Protein AF-A0A3B8HU54-F1 (afdb_monomer)

Sequence (110 aa):
MHINQIEGDHEKLYVFNHPAAYGLSVKQILECIADVLQQYPVDAIENTHMGFLTPEFNDPRLNYPRIASDDSHDRLSCGRTWIELDCCRDKDTIIRQIKQGEFTCGYARG

Radius of gyration: 13.75 Å; Cα contacts (8 Å, |Δi|>4): 191; chains: 1; bounding box: 28×36×33 Å

Foldseek 3Di:
DDWDWDDFPPDIAIEAPDLVVVVDQLVVSVVVVVVCVVPDDHLAYEQDDLLHGNVSVVDPVPPHQYFTDNPDPDPVSPPQKHKAADDDPGRRGVRVCSSVNRIDMDGDDD

Mean predicted aligned error: 4.08 Å

Structure (mmCIF, N/CA/C/O backbone):
data_AF-A0A3B8HU54-F1
#
_entry.id   AF-A0A3B8HU54-F1
#
loop_
_atom_site.group_PDB
_atom_site.id
_atom_site.type_symbol
_atom_site.label_atom_id
_atom_site.label_alt_id
_atom_site.label_comp_id
_atom_site.label_asym_id
_atom_site.label_entity_id
_atom_site.label_seq_id
_atom_site.pdbx_PDB_ins_code
_atom_site.Cartn_x
_atom_site.Cartn_y
_atom_site.Cartn_z
_atom_site.occupancy
_atom_site.B_iso_or_equiv
_atom_site.auth_seq_id
_atom_site.auth_comp_id
_atom_site.auth_asym_id
_atom_site.auth_atom_id
_atom_site.pdbx_PDB_model_num
ATOM 1 N N . MET A 1 1 ? -6.818 8.073 -13.281 1.00 71.31 1 MET A N 1
ATOM 2 C CA . MET A 1 1 ? -6.529 8.148 -11.838 1.00 71.31 1 MET A CA 1
ATOM 3 C C . MET A 1 1 ? -7.361 7.088 -11.143 1.00 71.31 1 MET A C 1
ATOM 5 O O . MET A 1 1 ? -8.561 7.045 -11.380 1.00 71.31 1 MET A O 1
ATOM 9 N N . HIS A 1 2 ? -6.723 6.234 -10.350 1.00 84.75 2 HIS A N 1
ATOM 10 C CA . HIS A 1 2 ? -7.338 5.110 -9.658 1.00 84.75 2 HIS A CA 1
ATOM 11 C C . HIS A 1 2 ? -7.040 5.245 -8.165 1.00 84.75 2 HIS A C 1
ATOM 13 O O . HIS A 1 2 ? -5.891 5.117 -7.748 1.00 84.75 2 HIS A O 1
ATOM 19 N N . ILE A 1 3 ? -8.071 5.565 -7.387 1.00 89.19 3 ILE A N 1
ATOM 20 C CA . ILE A 1 3 ? -8.013 5.573 -5.926 1.00 89.19 3 ILE A CA 1
ATOM 21 C C . ILE A 1 3 ? -8.957 4.482 -5.459 1.00 89.19 3 ILE A C 1
ATOM 23 O O . ILE A 1 3 ? -10.134 4.498 -5.825 1.00 89.19 3 ILE A O 1
ATOM 27 N N . ASN A 1 4 ? -8.439 3.536 -4.689 1.00 92.38 4 ASN A N 1
ATOM 28 C CA . ASN A 1 4 ? -9.245 2.467 -4.130 1.00 92.38 4 ASN A CA 1
ATOM 29 C C . ASN A 1 4 ? -9.674 2.818 -2.705 1.00 92.38 4 ASN A C 1
ATOM 31 O O . ASN A 1 4 ? -8.897 3.400 -1.948 1.00 92.38 4 ASN A O 1
ATOM 35 N N . GLN A 1 5 ? -10.901 2.448 -2.347 1.00 95.38 5 GLN A N 1
ATOM 36 C CA . GLN A 1 5 ? -11.435 2.574 -0.995 1.00 95.38 5 GLN A CA 1
ATOM 37 C C . GLN A 1 5 ? -11.583 1.173 -0.408 1.00 95.38 5 GLN A C 1
ATOM 39 O O . GLN A 1 5 ? -12.377 0.368 -0.891 1.00 95.38 5 GLN A O 1
ATOM 44 N N . ILE A 1 6 ? -10.843 0.899 0.661 1.00 95.62 6 ILE A N 1
ATOM 45 C CA . ILE A 1 6 ? -10.924 -0.356 1.406 1.00 95.62 6 ILE A CA 1
ATOM 46 C C . ILE A 1 6 ? -11.677 -0.084 2.709 1.00 95.62 6 ILE A C 1
ATOM 48 O O . ILE A 1 6 ? -11.308 0.805 3.479 1.00 95.62 6 ILE A O 1
ATOM 52 N N . GLU A 1 7 ? -12.756 -0.834 2.937 1.00 97.31 7 GLU A N 1
ATOM 53 C CA . GLU A 1 7 ? -13.659 -0.637 4.073 1.00 97.31 7 GLU A CA 1
ATOM 54 C C . GLU A 1 7 ? -13.330 -1.574 5.240 1.00 97.31 7 GLU A C 1
ATOM 56 O O . GLU A 1 7 ? -13.304 -2.803 5.104 1.00 97.31 7 GLU A O 1
ATOM 61 N N . GLY A 1 8 ? -13.108 -0.966 6.402 1.00 96.31 8 GLY A N 1
ATOM 62 C CA . GLY A 1 8 ? -13.219 -1.608 7.700 1.00 96.31 8 GLY A CA 1
ATOM 63 C C . GLY A 1 8 ? -14.654 -1.557 8.219 1.00 96.31 8 GLY A C 1
ATOM 64 O O . GLY A 1 8 ? -15.587 -1.224 7.487 1.00 96.31 8 GLY A O 1
ATOM 65 N N . ASP A 1 9 ? -14.828 -1.889 9.491 1.00 97.12 9 ASP A N 1
ATOM 66 C CA . ASP A 1 9 ? -16.131 -1.774 10.147 1.00 97.12 9 ASP A CA 1
ATOM 67 C C . ASP A 1 9 ? -16.390 -0.313 10.568 1.00 97.12 9 ASP A C 1
ATOM 69 O O . ASP A 1 9 ? -17.522 0.167 10.494 1.00 97.12 9 ASP A O 1
ATOM 73 N N . HIS A 1 10 ? -15.332 0.419 10.938 1.00 97.00 10 HIS A N 1
ATOM 74 C CA . HIS A 1 10 ? -15.374 1.845 11.299 1.00 97.00 10 HIS A CA 1
ATOM 75 C C . HIS A 1 10 ? -14.308 2.667 10.567 1.00 97.00 10 HIS A C 1
ATOM 77 O O . HIS A 1 10 ? -14.440 3.885 10.439 1.00 97.00 10 HIS A O 1
ATOM 83 N N . GLU A 1 11 ? -13.248 2.018 10.088 1.00 97.31 11 GLU A N 1
ATOM 84 C CA . GLU A 1 11 ? -12.163 2.661 9.358 1.00 97.31 11 GLU A CA 1
ATOM 85 C C . GLU A 1 11 ? -12.365 2.588 7.843 1.00 97.31 11 GLU A C 1
ATOM 87 O O . GLU A 1 11 ? -13.021 1.700 7.302 1.00 97.31 11 GLU A O 1
ATOM 92 N N . LYS A 1 12 ? -11.737 3.522 7.131 1.00 97.31 12 LYS A N 1
ATOM 93 C CA . LYS A 1 12 ? -11.597 3.487 5.670 1.00 97.31 12 LYS A CA 1
ATOM 94 C C . LYS A 1 12 ? -10.158 3.761 5.300 1.00 97.31 12 LYS A C 1
ATOM 96 O O . LYS A 1 12 ? -9.558 4.634 5.919 1.00 97.31 12 LYS A O 1
ATOM 101 N N . LEU A 1 13 ? -9.640 3.050 4.311 1.00 96.75 13 LEU A N 1
ATOM 102 C CA . LEU A 1 13 ? -8.315 3.279 3.749 1.00 96.75 13 LEU A CA 1
ATOM 103 C C . LEU A 1 13 ? -8.456 3.707 2.291 1.00 96.75 13 LEU A C 1
ATOM 105 O O . LEU A 1 13 ? -9.078 2.992 1.503 1.00 96.75 13 LEU A O 1
ATOM 109 N N . TYR A 1 14 ? -7.856 4.839 1.939 1.00 95.62 14 TYR A N 1
ATOM 110 C CA . TYR A 1 14 ? -7.794 5.318 0.563 1.00 95.62 14 TYR A CA 1
ATOM 111 C C . TYR A 1 14 ? -6.387 5.152 -0.000 1.00 95.62 14 TYR A C 1
ATOM 113 O O . TYR A 1 14 ? -5.429 5.750 0.490 1.00 95.62 14 TYR A O 1
ATOM 121 N N . VAL A 1 15 ? -6.265 4.340 -1.044 1.00 93.94 15 VAL A N 1
ATOM 122 C CA . VAL A 1 15 ? -4.980 4.015 -1.667 1.00 93.94 15 VAL A CA 1
ATOM 123 C C . VAL A 1 15 ? -4.923 4.623 -3.056 1.00 93.94 15 VAL A C 1
ATOM 125 O O . VAL A 1 15 ? -5.816 4.384 -3.867 1.00 93.94 15 VAL A O 1
ATOM 128 N N . PHE A 1 16 ? -3.863 5.373 -3.356 1.00 91.81 16 PHE A N 1
ATOM 129 C CA . PHE A 1 16 ? -3.565 5.757 -4.730 1.00 91.81 16 PHE A CA 1
ATOM 130 C C . PHE A 1 16 ? -2.833 4.619 -5.448 1.00 91.81 16 PHE A C 1
ATOM 132 O O . PHE A 1 16 ? -1.666 4.342 -5.161 1.00 91.81 16 PHE A O 1
ATOM 139 N N . ASN A 1 17 ? -3.537 3.958 -6.365 1.00 90.50 17 ASN A N 1
ATOM 140 C CA . ASN A 1 17 ? -3.085 2.712 -6.974 1.00 90.50 17 ASN A CA 1
ATOM 141 C C . ASN A 1 17 ? -2.157 2.935 -8.174 1.00 90.50 17 ASN A C 1
ATOM 143 O O . ASN A 1 17 ? -2.364 3.847 -8.988 1.00 90.50 17 ASN A O 1
ATOM 147 N N . HIS A 1 18 ? -1.168 2.041 -8.266 1.00 87.00 18 HIS A N 1
ATOM 148 C CA . HIS A 1 18 ? -0.201 1.814 -9.339 1.00 87.00 18 HIS A CA 1
ATOM 149 C C . HIS A 1 18 ? 0.122 3.067 -10.180 1.00 87.00 18 HIS A C 1
ATOM 151 O O . HIS A 1 18 ? -0.096 3.092 -11.400 1.00 87.00 18 HIS A O 1
ATOM 157 N N . PRO A 1 19 ? 0.653 4.143 -9.570 1.00 85.19 19 PRO A N 1
ATOM 158 C CA . PRO A 1 19 ? 0.877 5.410 -10.263 1.00 85.19 19 PRO A CA 1
ATOM 159 C C . PRO A 1 19 ? 1.881 5.318 -11.424 1.00 85.19 19 PRO A C 1
ATOM 161 O O . PRO A 1 19 ? 1.860 6.152 -12.331 1.00 85.19 19 PRO A O 1
ATOM 164 N N . ALA A 1 20 ? 2.705 4.268 -11.462 1.00 85.62 20 ALA A N 1
ATOM 165 C CA . ALA A 1 20 ? 3.576 3.953 -12.593 1.00 85.62 20 ALA A CA 1
ATOM 166 C C . ALA A 1 20 ? 2.808 3.701 -13.903 1.00 85.62 20 ALA A C 1
ATOM 168 O O . ALA A 1 20 ? 3.323 3.987 -14.984 1.00 85.62 20 ALA A O 1
ATOM 169 N N . ALA A 1 21 ? 1.558 3.228 -13.823 1.00 84.81 21 ALA A N 1
ATOM 170 C CA . ALA A 1 21 ? 0.733 2.920 -14.992 1.00 84.81 21 ALA A CA 1
ATOM 171 C C . ALA A 1 21 ? 0.434 4.153 -15.866 1.00 84.81 21 ALA A C 1
ATOM 173 O O . ALA A 1 21 ? 0.064 4.013 -17.030 1.00 84.81 21 ALA A O 1
ATOM 174 N N . TYR A 1 22 ? 0.601 5.370 -15.334 1.00 82.31 22 TYR A N 1
ATOM 175 C CA . TYR A 1 22 ? 0.335 6.606 -16.073 1.00 82.31 22 TYR A CA 1
ATOM 176 C C . TYR A 1 22 ? 1.480 7.035 -17.003 1.00 82.31 22 TYR A C 1
ATOM 178 O O . TYR A 1 22 ? 1.302 7.982 -17.767 1.00 82.31 22 TYR A O 1
ATOM 186 N N . GLY A 1 23 ? 2.653 6.387 -16.946 1.00 79.56 23 GLY A N 1
ATOM 187 C CA . GLY A 1 23 ? 3.808 6.752 -17.781 1.00 79.56 23 GLY A CA 1
ATOM 188 C C . GLY A 1 23 ? 4.344 8.165 -17.512 1.00 79.56 23 GLY A C 1
ATOM 189 O O . GLY A 1 23 ? 4.960 8.779 -18.383 1.00 79.56 23 GLY A O 1
ATOM 190 N N . LEU A 1 24 ? 4.072 8.699 -16.321 1.00 81.06 24 LEU A N 1
ATOM 191 C CA . LEU A 1 24 ? 4.490 10.027 -15.887 1.00 81.06 24 LEU A CA 1
ATOM 192 C C . LEU A 1 24 ? 5.894 9.981 -15.273 1.00 81.06 24 LEU A C 1
ATOM 194 O O . LEU A 1 24 ? 6.299 8.988 -14.676 1.00 81.06 24 LEU A O 1
ATOM 198 N N . SER A 1 25 ? 6.635 11.084 -15.379 1.00 79.94 25 SER A N 1
ATOM 199 C CA . SER A 1 25 ? 7.882 11.254 -14.622 1.00 79.94 25 SER A CA 1
ATOM 200 C C . SER A 1 25 ? 7.608 11.425 -13.123 1.00 79.94 25 SER A C 1
ATOM 202 O O . SER A 1 25 ? 6.543 11.907 -12.741 1.00 79.94 25 SER A O 1
ATOM 204 N N . VAL A 1 26 ? 8.598 11.140 -12.264 1.00 74.69 26 VAL A N 1
ATOM 205 C CA . VAL A 1 26 ? 8.500 11.338 -10.798 1.00 74.69 26 VAL A CA 1
ATOM 206 C C . VAL A 1 26 ? 7.995 12.734 -10.438 1.00 74.69 26 VAL A C 1
ATOM 208 O O . VAL A 1 26 ? 7.154 12.889 -9.561 1.00 74.69 26 VAL A O 1
ATOM 211 N N . LYS A 1 27 ? 8.467 13.768 -11.144 1.00 81.12 27 LYS A N 1
ATOM 212 C CA . LYS A 1 27 ? 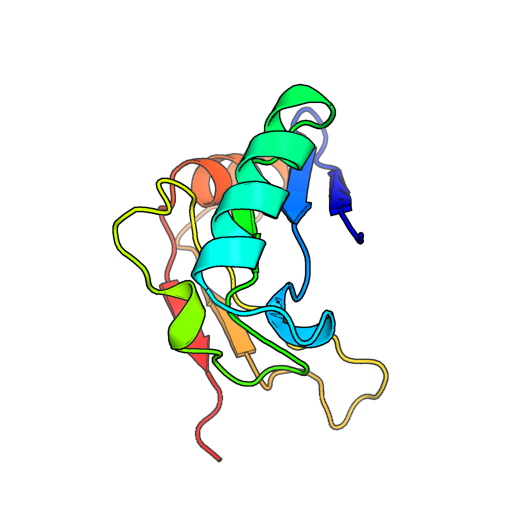8.021 15.146 -10.915 1.00 81.12 27 LYS A CA 1
ATOM 213 C C . LYS A 1 27 ? 6.526 15.318 -11.210 1.00 81.12 27 LYS A C 1
ATOM 215 O O . LYS A 1 27 ? 5.815 15.883 -10.391 1.00 81.12 27 LYS A O 1
ATOM 220 N N . GLN A 1 28 ? 6.058 14.806 -12.346 1.00 84.62 28 GLN A N 1
ATOM 221 C CA . GLN A 1 28 ? 4.646 14.882 -12.736 1.00 84.62 28 GLN A CA 1
ATOM 222 C C . GLN A 1 28 ? 3.752 14.043 -11.824 1.00 84.62 28 GLN A C 1
ATOM 224 O O . GLN A 1 28 ? 2.622 14.421 -11.553 1.00 84.62 28 GLN A O 1
ATOM 229 N N . ILE A 1 29 ? 4.258 12.916 -11.327 1.00 77.25 29 ILE A N 1
ATOM 230 C CA . ILE A 1 29 ? 3.594 12.109 -10.304 1.00 77.25 29 ILE A CA 1
ATOM 231 C C . ILE A 1 29 ? 3.440 12.895 -9.010 1.00 77.25 29 ILE A C 1
ATOM 233 O O . ILE A 1 29 ? 2.366 12.867 -8.430 1.00 77.25 29 ILE A O 1
ATOM 237 N N . LEU A 1 30 ? 4.480 13.601 -8.558 1.00 78.94 30 LEU A N 1
ATOM 238 C CA . LEU A 1 30 ? 4.414 14.419 -7.344 1.00 78.94 30 LEU A CA 1
ATOM 239 C C . LEU A 1 30 ? 3.396 15.554 -7.484 1.00 78.94 30 LEU A C 1
ATOM 241 O O . LEU A 1 30 ? 2.637 15.807 -6.555 1.00 78.94 30 LEU A O 1
ATOM 245 N N . GLU A 1 31 ? 3.361 16.206 -8.647 1.00 84.69 31 GLU A N 1
ATOM 246 C CA . GLU A 1 31 ? 2.357 17.224 -8.981 1.00 84.69 31 GLU A CA 1
ATOM 247 C C . GLU A 1 31 ? 0.951 16.612 -9.016 1.00 84.69 31 GLU A C 1
ATOM 249 O O . GLU A 1 31 ? 0.041 17.119 -8.369 1.00 84.69 31 GLU A O 1
ATOM 254 N N . CYS A 1 32 ? 0.793 15.459 -9.672 1.00 80.69 32 CYS A N 1
ATOM 255 C CA . CYS A 1 32 ? -0.468 14.730 -9.714 1.00 80.69 32 CYS A CA 1
ATOM 256 C C . CYS A 1 32 ? -0.930 14.340 -8.309 1.00 80.69 32 CYS A C 1
ATOM 258 O O . CYS A 1 32 ? -2.067 14.608 -7.957 1.00 80.69 32 CYS A O 1
ATOM 260 N N . ILE A 1 33 ? -0.056 13.776 -7.477 1.00 76.12 33 ILE A N 1
ATOM 261 C CA . ILE A 1 33 ? -0.364 13.441 -6.085 1.00 76.12 33 ILE A CA 1
ATOM 262 C C . ILE A 1 33 ? -0.805 14.698 -5.338 1.00 76.12 33 ILE A C 1
ATOM 264 O O . ILE A 1 33 ? -1.842 14.663 -4.687 1.00 76.12 33 ILE A O 1
ATOM 268 N N . ALA A 1 34 ? -0.093 15.820 -5.472 1.00 80.25 34 ALA A N 1
ATOM 269 C CA . ALA A 1 34 ? -0.482 17.075 -4.833 1.00 80.25 34 ALA A CA 1
ATOM 270 C C . ALA A 1 34 ? -1.880 17.555 -5.264 1.00 80.25 34 ALA A C 1
ATOM 272 O O . ALA A 1 34 ? -2.670 17.952 -4.409 1.00 80.25 34 ALA A O 1
ATOM 273 N N . ASP A 1 35 ? -2.210 17.474 -6.553 1.00 83.69 35 ASP A N 1
ATOM 274 C CA . ASP A 1 35 ? -3.526 17.855 -7.081 1.00 83.69 35 ASP A CA 1
ATOM 275 C C . ASP A 1 35 ? -4.632 16.896 -6.623 1.00 83.69 35 ASP A C 1
ATOM 277 O O . ASP A 1 35 ? -5.732 17.314 -6.254 1.00 83.69 35 ASP A O 1
ATOM 281 N N . VAL A 1 36 ? -4.338 15.596 -6.610 1.00 81.06 36 VAL A N 1
ATOM 282 C CA . VAL A 1 36 ? -5.259 14.549 -6.161 1.00 81.06 36 VAL A CA 1
ATOM 283 C C . VAL A 1 36 ? -5.579 14.711 -4.684 1.00 81.06 36 VAL A C 1
ATOM 285 O O . VAL A 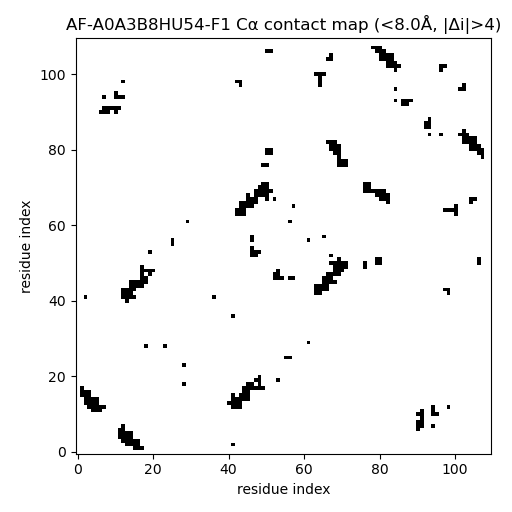1 36 ? -6.747 14.654 -4.306 1.00 81.06 36 VAL A O 1
ATOM 288 N N . LEU A 1 37 ? -4.569 14.995 -3.864 1.00 75.19 37 LEU A N 1
ATOM 289 C CA . LEU A 1 37 ? -4.705 15.222 -2.427 1.00 75.19 37 LEU A CA 1
ATOM 290 C C . LEU A 1 37 ? -5.567 16.435 -2.071 1.00 75.19 37 LEU A C 1
ATOM 292 O O . LEU A 1 37 ? -6.098 16.500 -0.965 1.00 75.19 37 LEU A O 1
ATOM 296 N N . GLN A 1 38 ? -5.733 17.395 -2.984 1.00 81.50 38 GLN A N 1
ATOM 297 C CA . GLN A 1 38 ? -6.651 18.517 -2.771 1.00 81.50 38 GLN A CA 1
ATOM 298 C C . GLN A 1 38 ? -8.121 18.121 -2.937 1.00 81.50 38 GLN A C 1
ATOM 300 O O . GLN A 1 38 ? -9.001 18.814 -2.429 1.00 81.50 38 GLN A O 1
ATOM 305 N N . GLN A 1 39 ? -8.399 17.039 -3.666 1.00 83.00 39 GLN A N 1
ATOM 306 C CA . GLN A 1 39 ? -9.753 16.661 -4.075 1.00 83.00 39 GLN A CA 1
ATOM 307 C C . GLN A 1 39 ? -10.224 15.351 -3.442 1.00 83.00 39 GLN A C 1
ATOM 309 O O . GLN A 1 39 ? -11.426 15.160 -3.264 1.00 83.00 39 GLN A O 1
ATOM 314 N N . TYR A 1 40 ? -9.294 14.462 -3.093 1.00 83.31 40 TYR A N 1
ATOM 315 C CA . TYR A 1 40 ? -9.586 13.118 -2.618 1.00 83.31 40 TYR A CA 1
ATOM 316 C C . TYR A 1 40 ? -8.741 12.775 -1.389 1.00 83.31 40 TYR A C 1
ATOM 318 O O . TYR A 1 40 ? -7.558 13.121 -1.336 1.00 83.31 40 TYR A O 1
ATOM 326 N N . PRO A 1 41 ? -9.317 12.062 -0.406 1.00 87.38 41 PRO A N 1
ATOM 327 C CA . PRO A 1 41 ? -8.528 11.495 0.673 1.00 87.38 41 PRO A CA 1
ATOM 328 C C . PRO A 1 41 ? -7.566 10.447 0.102 1.00 87.38 41 PRO A C 1
ATOM 330 O O . PRO A 1 41 ? -7.961 9.606 -0.705 1.00 87.38 41 PRO A O 1
ATOM 333 N N . VAL A 1 42 ? -6.307 10.500 0.528 1.00 90.75 42 VAL A N 1
ATOM 334 C CA . VAL A 1 42 ? -5.302 9.469 0.254 1.00 90.75 42 VAL A CA 1
ATOM 335 C C . VAL A 1 42 ? -4.543 9.228 1.546 1.00 90.75 42 VAL A C 1
ATOM 337 O O . VAL A 1 42 ? -3.996 10.155 2.141 1.00 90.75 42 VAL A O 1
ATOM 34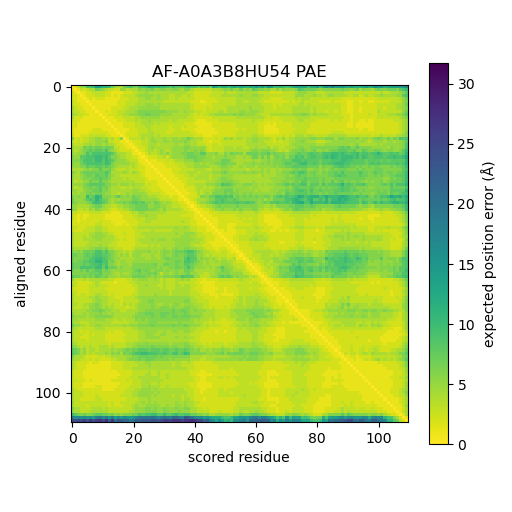0 N N . ASP A 1 43 ? -4.522 7.972 1.963 1.00 94.00 43 ASP A N 1
ATOM 341 C CA . ASP A 1 43 ? -3.837 7.504 3.160 1.00 94.00 43 ASP A CA 1
ATOM 342 C C . ASP A 1 43 ? -2.522 6.799 2.820 1.00 94.00 43 ASP A C 1
ATOM 344 O O . ASP A 1 43 ? -1.596 6.798 3.623 1.00 94.00 43 ASP A O 1
ATOM 348 N N . ALA A 1 44 ? -2.440 6.183 1.639 1.00 93.38 44 ALA A N 1
ATOM 349 C CA . ALA A 1 44 ? -1.288 5.410 1.200 1.00 93.38 44 ALA A CA 1
ATOM 350 C C . ALA A 1 44 ? -1.133 5.451 -0.323 1.00 93.38 44 ALA A C 1
ATOM 352 O O . ALA A 1 44 ? -2.087 5.703 -1.063 1.00 93.38 44 ALA A O 1
ATOM 353 N N . ILE A 1 45 ? 0.078 5.174 -0.796 1.00 91.31 45 ILE A N 1
ATOM 354 C CA . ILE A 1 45 ? 0.413 5.145 -2.220 1.00 91.31 45 ILE A CA 1
ATOM 355 C C . ILE A 1 45 ? 1.003 3.783 -2.547 1.00 91.31 45 ILE A C 1
ATOM 357 O O . ILE A 1 45 ? 1.883 3.294 -1.841 1.00 91.31 45 ILE A O 1
ATOM 361 N N . GLU A 1 46 ? 0.533 3.169 -3.622 1.00 92.25 46 GLU A N 1
ATOM 362 C CA . GLU A 1 46 ? 1.126 1.936 -4.112 1.00 92.25 46 GLU A CA 1
ATOM 363 C C . GLU A 1 46 ? 2.502 2.214 -4.740 1.00 92.25 46 GLU A C 1
ATOM 365 O O . GLU A 1 46 ? 2.651 3.118 -5.564 1.00 92.25 46 GLU A O 1
ATOM 370 N N . ASN A 1 47 ? 3.519 1.439 -4.361 1.00 91.44 47 ASN A N 1
ATOM 371 C CA . ASN A 1 47 ? 4.874 1.535 -4.918 1.00 91.44 47 ASN A CA 1
ATOM 372 C C . ASN A 1 47 ? 5.211 0.372 -5.865 1.00 91.44 47 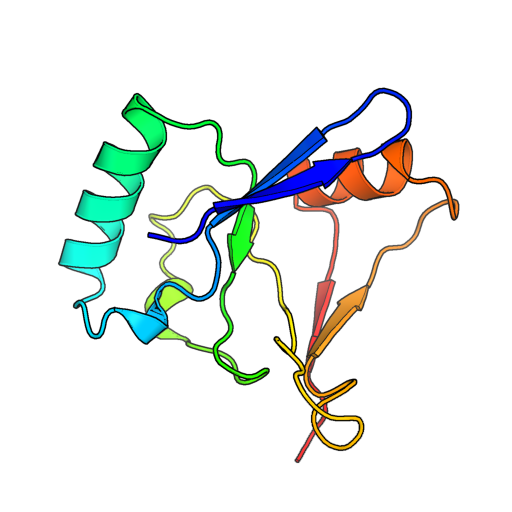ASN A C 1
ATOM 374 O O . ASN A 1 47 ? 6.387 0.093 -6.123 1.00 91.44 47 ASN A O 1
ATOM 378 N N . THR A 1 48 ? 4.179 -0.302 -6.360 1.00 92.19 48 THR A N 1
ATOM 379 C CA . THR A 1 48 ? 4.251 -1.452 -7.250 1.00 92.19 48 THR A CA 1
ATOM 380 C C . THR A 1 48 ? 3.430 -1.236 -8.515 1.00 92.19 48 THR A C 1
ATOM 382 O O . THR A 1 48 ? 2.507 -0.424 -8.568 1.00 92.19 48 THR A O 1
ATOM 385 N N . HIS A 1 49 ? 3.777 -1.986 -9.557 1.00 91.06 49 HIS A N 1
ATOM 386 C CA . HIS A 1 49 ? 2.984 -2.127 -10.771 1.00 91.06 49 HIS A CA 1
ATOM 387 C C . HIS A 1 49 ? 2.979 -3.599 -11.184 1.00 91.06 49 HIS A C 1
ATOM 389 O O . HIS A 1 49 ? 4.043 -4.182 -11.405 1.00 91.06 49 HIS A O 1
ATOM 395 N N . MET A 1 50 ? 1.793 -4.215 -11.257 1.00 90.31 50 MET A N 1
ATOM 396 C CA . MET A 1 50 ? 1.619 -5.650 -11.551 1.00 90.31 50 MET A CA 1
ATOM 397 C C . MET A 1 50 ? 2.401 -6.578 -10.596 1.00 90.31 50 MET A C 1
ATOM 399 O O . MET A 1 50 ? 2.862 -7.658 -10.993 1.00 90.31 50 MET A O 1
ATOM 403 N N . GLY A 1 51 ? 2.607 -6.125 -9.354 1.00 90.94 51 GLY A N 1
ATOM 404 C CA . GLY A 1 51 ? 3.385 -6.814 -8.324 1.00 90.94 51 GLY A CA 1
ATOM 405 C C . GLY A 1 51 ? 4.898 -6.605 -8.359 1.00 90.94 51 GLY A C 1
ATOM 406 O O . GLY A 1 51 ? 5.605 -7.242 -7.582 1.00 90.94 51 GLY A O 1
ATOM 407 N N . PHE A 1 52 ? 5.411 -5.723 -9.218 1.00 90.75 52 PHE A N 1
ATOM 408 C CA . PHE A 1 52 ? 6.836 -5.389 -9.277 1.00 90.75 52 PHE A CA 1
ATOM 409 C C . PHE A 1 52 ? 7.101 -4.016 -8.670 1.00 90.75 52 PHE A C 1
ATOM 411 O O . PHE A 1 52 ? 6.374 -3.068 -8.956 1.00 90.75 52 PHE A O 1
ATOM 418 N N . LEU A 1 53 ? 8.155 -3.909 -7.856 1.00 90.50 53 LEU A N 1
ATOM 419 C CA . LEU A 1 53 ? 8.581 -2.644 -7.258 1.00 90.50 53 LEU A CA 1
ATOM 420 C C . LEU A 1 53 ? 8.879 -1.607 -8.346 1.00 90.50 53 LEU A C 1
ATOM 422 O O . LEU A 1 53 ? 9.599 -1.896 -9.301 1.00 90.50 53 LEU A O 1
ATOM 426 N N . THR A 1 54 ? 8.391 -0.387 -8.143 1.00 88.62 54 THR A N 1
ATOM 427 C CA . THR A 1 54 ? 8.687 0.786 -8.973 1.00 88.62 54 THR A CA 1
ATOM 428 C C . THR A 1 54 ? 9.529 1.774 -8.151 1.00 88.62 54 THR A C 1
ATOM 430 O O . THR A 1 54 ? 8.970 2.572 -7.391 1.00 88.62 54 THR A O 1
ATOM 433 N N . PRO A 1 55 ? 10.878 1.697 -8.218 1.00 82.94 55 PRO A N 1
ATOM 434 C CA . PRO A 1 55 ? 11.781 2.435 -7.327 1.00 82.94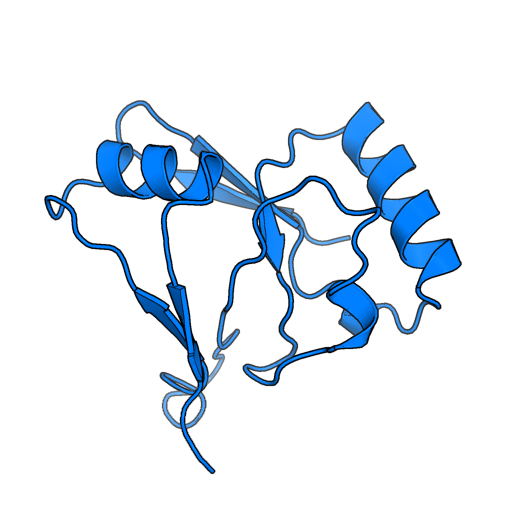 55 PRO A CA 1
ATOM 435 C C . PRO A 1 55 ? 11.649 3.954 -7.419 1.00 82.94 55 PRO A C 1
ATOM 437 O O . PRO A 1 55 ? 11.895 4.654 -6.440 1.00 82.94 55 PRO A O 1
ATOM 440 N N . GLU A 1 56 ? 11.233 4.465 -8.573 1.00 77.56 56 GLU A N 1
ATOM 441 C CA . GLU A 1 56 ? 10.938 5.875 -8.818 1.00 77.56 56 GLU A CA 1
ATOM 442 C C . GLU A 1 56 ? 9.903 6.479 -7.845 1.00 77.56 56 GLU A C 1
ATOM 444 O O . GLU A 1 56 ? 9.900 7.693 -7.644 1.00 77.56 56 GLU A O 1
ATOM 449 N N . PHE A 1 57 ? 9.087 5.655 -7.175 1.00 74.62 57 PHE A N 1
ATOM 450 C CA . PHE A 1 57 ? 8.121 6.085 -6.152 1.00 74.62 57 PHE A CA 1
ATOM 451 C C . PHE A 1 57 ? 8.653 5.996 -4.714 1.00 74.62 57 PHE A C 1
ATOM 453 O O . PHE A 1 57 ? 7.950 6.352 -3.772 1.00 74.62 57 PHE A O 1
ATOM 460 N N . ASN A 1 58 ? 9.910 5.593 -4.516 1.00 75.88 58 ASN A N 1
ATOM 461 C CA . ASN A 1 58 ? 10.580 5.643 -3.212 1.00 75.88 58 ASN A CA 1
ATOM 462 C C . ASN A 1 58 ? 11.237 7.010 -2.946 1.00 75.88 58 ASN A C 1
ATOM 464 O O . ASN A 1 58 ? 12.272 7.097 -2.284 1.00 75.88 58 ASN A O 1
ATOM 468 N N . ASP A 1 59 ? 10.638 8.086 -3.452 1.00 77.62 59 ASP A N 1
ATOM 469 C CA . ASP A 1 59 ? 11.135 9.441 -3.251 1.00 77.62 59 ASP A CA 1
ATOM 470 C C . ASP A 1 59 ? 10.845 9.919 -1.812 1.00 77.62 59 ASP A C 1
ATOM 472 O O . ASP A 1 59 ? 9.705 9.831 -1.351 1.00 77.62 59 ASP A O 1
ATOM 476 N N . PRO A 1 60 ? 11.838 10.446 -1.074 1.00 79.50 60 PRO A N 1
ATOM 477 C CA . PRO A 1 60 ? 11.642 10.922 0.295 1.00 79.50 60 PRO A CA 1
ATOM 478 C C . PRO A 1 60 ? 10.692 12.122 0.405 1.00 79.50 60 PRO A C 1
ATOM 480 O O . PRO A 1 60 ? 10.230 12.417 1.500 1.00 79.50 60 PRO A O 1
ATOM 483 N N . ARG A 1 61 ? 10.377 12.813 -0.699 1.00 81.12 61 ARG A N 1
ATOM 484 C CA . ARG A 1 61 ? 9.375 13.891 -0.727 1.00 81.12 61 ARG A CA 1
ATOM 485 C C . ARG A 1 61 ? 7.940 13.365 -0.616 1.00 81.12 61 ARG A C 1
ATOM 487 O O . ARG A 1 61 ? 7.034 14.150 -0.350 1.00 81.12 61 ARG A O 1
ATOM 494 N N . LEU A 1 62 ? 7.723 12.063 -0.819 1.00 76.06 62 LEU A N 1
ATOM 495 C CA . LEU A 1 62 ? 6.436 11.407 -0.603 1.00 76.06 62 LEU A CA 1
ATOM 496 C C . LEU A 1 62 ? 6.288 11.018 0.870 1.00 76.06 62 LEU A C 1
ATOM 498 O O . LEU A 1 62 ? 6.795 9.988 1.317 1.00 76.06 62 LEU A O 1
ATOM 502 N N . ASN A 1 63 ? 5.535 11.829 1.611 1.00 83.19 63 ASN A N 1
ATOM 503 C CA . ASN A 1 63 ? 5.263 11.630 3.040 1.00 83.19 63 ASN A CA 1
ATOM 504 C C . ASN A 1 63 ? 4.120 10.634 3.317 1.00 83.19 63 ASN A C 1
ATOM 506 O O . ASN A 1 63 ? 3.485 10.709 4.364 1.00 83.19 63 ASN A O 1
ATOM 510 N N . TYR A 1 64 ? 3.848 9.720 2.385 1.00 88.38 64 TYR A N 1
ATOM 511 C CA . TYR A 1 64 ? 2.788 8.722 2.511 1.00 88.38 64 TYR A CA 1
ATOM 512 C C . TYR A 1 64 ? 3.373 7.320 2.708 1.00 88.38 64 TYR A C 1
ATOM 514 O O . TYR A 1 64 ? 4.414 7.001 2.109 1.00 88.38 64 TYR A O 1
ATOM 522 N N . PRO A 1 65 ? 2.702 6.469 3.505 1.00 93.25 65 PRO A N 1
ATOM 523 C CA . PRO A 1 65 ? 2.959 5.039 3.530 1.00 93.25 65 PRO A CA 1
ATOM 524 C C . PRO A 1 65 ? 2.947 4.448 2.120 1.00 93.25 65 PRO A C 1
ATOM 526 O O . PRO A 1 65 ? 2.085 4.769 1.296 1.00 93.25 65 PRO A O 1
ATOM 529 N N . ARG A 1 66 ? 3.924 3.584 1.848 1.00 91.69 66 ARG A N 1
ATOM 530 C CA . ARG A 1 66 ? 4.121 2.938 0.548 1.00 91.69 66 ARG A CA 1
ATOM 531 C C . ARG A 1 66 ? 3.679 1.504 0.648 1.00 91.69 66 ARG A C 1
ATOM 533 O O . ARG A 1 66 ? 4.325 0.736 1.351 1.00 91.69 66 ARG A O 1
ATOM 540 N N . ILE A 1 67 ? 2.600 1.162 -0.033 1.00 94.19 67 ILE A N 1
ATOM 541 C CA . ILE A 1 67 ? 2.059 -0.187 0.016 1.00 94.19 67 ILE A CA 1
ATOM 542 C C . ILE A 1 67 ? 2.431 -0.981 -1.228 1.00 94.19 67 ILE A C 1
ATOM 544 O O . ILE A 1 67 ? 2.564 -0.430 -2.318 1.00 94.19 67 ILE A O 1
ATOM 548 N N . ALA A 1 68 ? 2.545 -2.287 -1.042 1.00 94.56 68 ALA A N 1
ATOM 549 C CA . ALA A 1 68 ? 2.760 -3.254 -2.099 1.00 94.56 68 ALA A CA 1
ATOM 550 C C . ALA A 1 68 ? 1.451 -3.994 -2.403 1.00 94.56 68 ALA A C 1
ATOM 552 O O . ALA A 1 68 ? 0.797 -4.499 -1.488 1.00 94.56 68 ALA A O 1
ATOM 553 N N . SER A 1 69 ? 1.097 -4.100 -3.681 1.00 94.88 69 SER A N 1
ATOM 554 C CA . SER A 1 69 ? -0.010 -4.925 -4.165 1.00 94.88 69 SER A CA 1
ATOM 555 C C . SER A 1 69 ? 0.382 -5.635 -5.458 1.00 94.88 69 SER A C 1
ATOM 557 O O . SER A 1 69 ? 1.119 -5.111 -6.294 1.00 94.88 69 SER A O 1
ATOM 559 N N . ASP A 1 70 ? -0.074 -6.876 -5.611 1.00 93.56 70 ASP A N 1
ATOM 560 C CA . ASP A 1 70 ? 0.206 -7.662 -6.812 1.00 93.56 70 ASP A CA 1
ATOM 561 C C . ASP A 1 70 ? -0.711 -7.314 -7.996 1.00 93.56 70 ASP A C 1
ATOM 563 O O . ASP A 1 70 ? -0.404 -7.695 -9.126 1.00 93.56 70 ASP A O 1
ATOM 567 N N . ASP A 1 71 ? -1.788 -6.559 -7.740 1.00 92.31 71 ASP A N 1
ATOM 568 C CA . ASP A 1 71 ? -2.835 -6.182 -8.703 1.00 92.31 71 ASP A CA 1
ATOM 569 C C .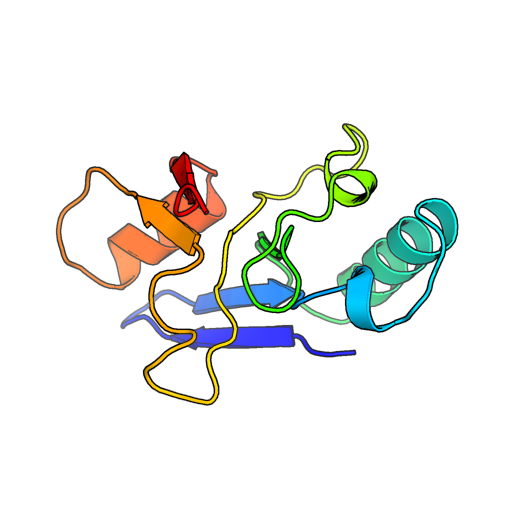 ASP A 1 71 ? -3.276 -7.373 -9.578 1.00 92.31 71 ASP A C 1
ATOM 571 O O . ASP A 1 71 ? -3.413 -7.306 -10.806 1.00 92.31 71 ASP A O 1
ATOM 575 N N . SER A 1 72 ? -3.414 -8.536 -8.935 1.00 91.50 72 SER A N 1
ATOM 576 C CA . SER A 1 72 ? -3.578 -9.800 -9.643 1.00 91.50 72 SER A CA 1
ATOM 577 C C . SER A 1 72 ? -4.943 -9.936 -10.294 1.00 91.50 72 SER A C 1
ATOM 579 O O . SER A 1 72 ? -5.977 -9.958 -9.631 1.00 91.50 72 SER A O 1
ATOM 581 N N . HIS A 1 73 ? -4.924 -10.165 -11.603 1.00 93.12 73 HIS A N 1
ATOM 582 C CA . HIS A 1 73 ? -6.106 -10.507 -12.396 1.00 93.12 73 HIS A CA 1
ATOM 583 C C . HIS A 1 73 ? -6.196 -12.015 -12.702 1.00 93.12 73 HIS A C 1
ATOM 585 O O . HIS A 1 73 ? -7.196 -12.494 -13.235 1.00 93.12 73 HIS A O 1
ATOM 591 N N . ASP A 1 74 ? -5.160 -12.778 -12.344 1.00 93.06 74 ASP A N 1
ATOM 592 C CA . ASP A 1 74 ? -5.101 -14.231 -12.460 1.00 93.06 74 ASP A CA 1
ATOM 593 C C . ASP A 1 74 ? -4.390 -14.862 -11.253 1.00 93.06 74 ASP A C 1
ATOM 595 O O . ASP A 1 74 ? -3.681 -14.201 -10.495 1.00 93.06 74 ASP A O 1
ATOM 599 N N . ARG A 1 75 ? -4.571 -16.177 -11.075 1.00 93.00 75 ARG A N 1
ATOM 600 C CA . ARG A 1 75 ? -3.975 -16.924 -9.954 1.00 93.00 75 ARG A CA 1
ATOM 601 C C . ARG A 1 75 ? -2.449 -16.994 -9.999 1.00 93.00 75 ARG A C 1
ATOM 603 O O . ARG A 1 75 ? -1.844 -17.250 -8.966 1.00 93.00 75 ARG A O 1
ATOM 610 N N . LEU A 1 76 ? -1.844 -16.848 -11.178 1.00 90.31 76 LEU A N 1
ATOM 611 C CA . LEU A 1 76 ? -0.390 -16.939 -11.350 1.00 90.31 76 LEU A CA 1
ATOM 612 C C . LEU A 1 76 ? 0.313 -15.652 -10.908 1.00 90.31 76 LEU A C 1
ATOM 614 O O . LEU A 1 76 ? 1.505 -15.667 -10.615 1.00 90.31 76 LEU A O 1
ATOM 618 N N . SER A 1 77 ? -0.418 -14.544 -10.888 1.00 88.56 77 SER A N 1
ATOM 619 C CA . SER A 1 77 ? 0.066 -13.244 -10.443 1.00 88.56 77 SER A CA 1
ATOM 620 C C . SER A 1 77 ? -0.082 -13.058 -8.930 1.00 88.56 77 SER A C 1
ATOM 622 O O . SER A 1 77 ? 0.671 -12.275 -8.352 1.00 88.56 77 SER A O 1
ATOM 624 N N . CYS A 1 78 ? -0.974 -13.822 -8.285 1.00 94.06 78 CYS A N 1
ATOM 625 C CA . CYS A 1 78 ? -1.197 -13.750 -6.842 1.00 94.06 78 CYS A CA 1
ATOM 626 C C . CYS A 1 78 ? 0.074 -14.074 -6.048 1.00 94.06 78 CYS A C 1
ATOM 628 O O . CYS A 1 78 ? 0.717 -15.102 -6.264 1.00 94.06 78 CYS A O 1
ATOM 630 N N . GLY A 1 79 ? 0.388 -13.228 -5.071 1.00 93.19 79 GLY A N 1
ATOM 631 C CA . GLY A 1 79 ? 1.520 -13.403 -4.168 1.00 93.19 79 GLY A CA 1
ATOM 632 C C . GLY A 1 79 ? 2.848 -12.875 -4.707 1.00 93.19 79 GLY A C 1
ATOM 633 O O . GLY A 1 79 ? 3.879 -13.130 -4.090 1.00 93.19 79 GLY A O 1
ATOM 634 N N . ARG A 1 80 ? 2.863 -12.120 -5.816 1.00 94.50 80 ARG A N 1
ATOM 635 C CA . ARG A 1 80 ? 4.083 -11.417 -6.267 1.00 94.50 80 ARG A CA 1
ATOM 636 C C . ARG A 1 80 ? 4.593 -10.420 -5.235 1.00 94.50 80 ARG A C 1
ATOM 638 O O . ARG A 1 80 ? 5.798 -10.229 -5.102 1.00 94.50 80 ARG A O 1
ATOM 645 N N . THR A 1 81 ? 3.685 -9.799 -4.497 1.00 95.38 81 THR A N 1
ATOM 646 C CA . THR A 1 81 ? 4.011 -8.854 -3.436 1.00 95.38 81 THR A CA 1
ATOM 647 C C . THR A 1 81 ? 2.842 -8.756 -2.462 1.00 95.38 81 THR A C 1
ATOM 649 O O . THR A 1 81 ? 1.715 -9.115 -2.804 1.00 95.38 81 THR A O 1
ATOM 652 N N . TRP A 1 82 ? 3.118 -8.338 -1.234 1.00 95.75 82 TRP A N 1
ATOM 653 C CA . TRP A 1 82 ? 2.128 -8.237 -0.169 1.00 95.75 82 TRP A CA 1
ATOM 654 C C . TRP A 1 82 ? 2.598 -7.264 0.911 1.00 95.75 82 TRP A C 1
ATOM 656 O O . TRP A 1 82 ? 3.750 -6.828 0.933 1.00 95.75 82 TRP A O 1
ATOM 666 N N . ILE A 1 83 ? 1.694 -6.956 1.835 1.00 95.62 83 ILE A N 1
ATOM 667 C CA . ILE A 1 83 ? 1.989 -6.222 3.063 1.00 95.62 83 ILE A CA 1
ATOM 668 C C . ILE A 1 83 ? 1.969 -7.216 4.224 1.00 95.62 83 ILE A C 1
ATOM 670 O O . ILE A 1 83 ? 1.040 -8.017 4.339 1.00 95.62 83 ILE A O 1
ATOM 674 N N . GLU A 1 84 ? 2.973 -7.153 5.090 1.00 96.31 84 GLU A N 1
ATOM 675 C CA . GLU A 1 84 ? 3.038 -7.890 6.350 1.00 96.31 84 GLU A CA 1
ATOM 676 C C . GLU A 1 84 ? 2.843 -6.926 7.518 1.00 96.31 84 GLU A C 1
ATOM 678 O O . GLU A 1 84 ? 3.459 -5.862 7.579 1.00 96.31 84 GLU A O 1
ATOM 683 N N . LEU A 1 85 ? 1.976 -7.315 8.451 1.00 96.44 85 LEU A N 1
ATOM 684 C CA . LEU A 1 85 ? 1.644 -6.558 9.653 1.00 96.44 85 LEU A CA 1
ATOM 685 C C . LEU A 1 85 ? 1.671 -7.507 10.850 1.00 96.44 85 LEU A C 1
ATOM 687 O O . LEU A 1 85 ? 1.128 -8.611 10.769 1.00 96.44 85 LEU A O 1
ATOM 691 N N . ASP A 1 86 ? 2.239 -7.058 11.966 1.00 94.94 86 ASP A N 1
ATOM 692 C CA . ASP A 1 86 ? 2.120 -7.749 13.251 1.00 94.94 86 ASP A CA 1
ATOM 693 C C . ASP A 1 86 ? 0.945 -7.150 14.036 1.00 94.94 86 ASP A C 1
ATOM 695 O O . ASP A 1 86 ? 1.071 -6.164 14.770 1.00 94.94 86 ASP A O 1
ATOM 699 N N . CYS A 1 87 ? -0.251 -7.690 13.796 1.00 93.12 87 CYS A N 1
ATOM 700 C CA . CYS A 1 87 ? -1.471 -7.225 14.446 1.00 93.12 87 CYS A CA 1
ATOM 701 C C . CYS A 1 87 ? -2.537 -8.309 14.583 1.00 93.12 87 CYS A C 1
ATOM 703 O O . CYS A 1 87 ? -2.502 -9.368 13.953 1.00 93.12 87 CYS A O 1
ATOM 705 N N . CYS A 1 88 ? -3.543 -8.008 15.405 1.00 92.44 88 CYS A N 1
ATOM 706 C CA . CYS A 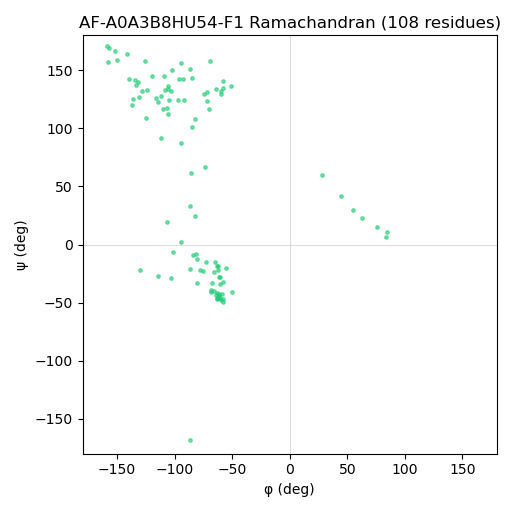1 88 ? -4.779 -8.771 15.422 1.00 92.44 88 CYS A CA 1
ATOM 707 C C . CYS A 1 88 ? -5.420 -8.761 14.029 1.00 92.44 88 CYS A C 1
ATOM 709 O O . CYS A 1 88 ? -5.467 -7.726 13.368 1.00 92.44 88 CYS A O 1
ATOM 711 N N . ARG A 1 89 ? -5.982 -9.904 13.619 1.00 94.62 89 ARG A N 1
ATOM 712 C CA . ARG A 1 89 ? -6.711 -10.051 12.352 1.00 94.62 89 ARG A CA 1
ATOM 713 C C . ARG A 1 89 ? -8.088 -9.376 12.420 1.00 94.62 89 ARG A C 1
ATOM 715 O O . ARG A 1 89 ? -9.122 -10.037 12.398 1.00 94.62 89 ARG A O 1
ATOM 722 N N . ASP A 1 90 ? -8.064 -8.057 12.520 1.00 96.19 90 ASP A N 1
ATOM 723 C CA . ASP A 1 90 ? -9.193 -7.142 12.620 1.00 96.19 90 ASP A CA 1
ATOM 724 C C . ASP A 1 90 ? -9.042 -6.051 11.554 1.00 96.19 90 ASP A C 1
ATOM 726 O O . ASP A 1 90 ? -7.961 -5.479 11.400 1.00 96.19 90 ASP A O 1
ATOM 730 N N . LYS A 1 91 ? -10.112 -5.765 10.803 1.00 97.44 91 LYS A N 1
ATOM 731 C CA . LYS A 1 91 ? -10.032 -4.866 9.641 1.00 97.44 91 LYS A CA 1
ATOM 732 C C . LYS A 1 91 ? -9.609 -3.458 10.040 1.00 97.44 91 LYS A C 1
ATOM 734 O O . LYS A 1 91 ? -8.740 -2.877 9.394 1.00 97.44 91 LYS A O 1
ATOM 739 N N . ASP A 1 92 ? -10.209 -2.923 11.100 1.00 97.88 92 ASP A N 1
ATOM 740 C CA . ASP A 1 92 ? -9.949 -1.551 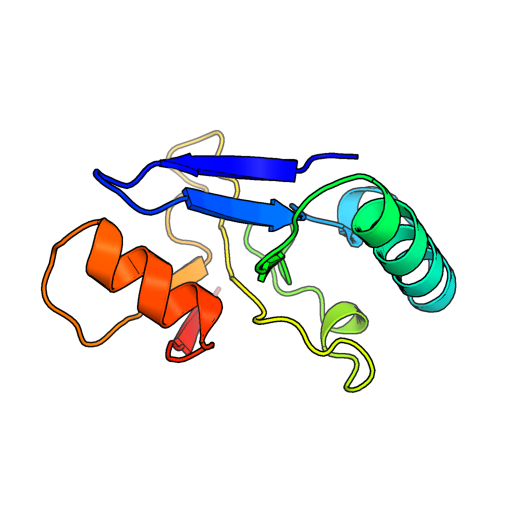11.526 1.00 97.88 92 ASP A CA 1
ATOM 741 C C . ASP A 1 92 ? -8.521 -1.412 12.066 1.00 97.88 92 ASP A C 1
ATOM 743 O O . ASP A 1 92 ? -7.830 -0.439 11.770 1.00 97.88 92 ASP A O 1
ATOM 747 N N . THR A 1 93 ? -8.038 -2.406 12.813 1.00 97.25 93 THR A N 1
ATOM 748 C CA . THR A 1 93 ? -6.653 -2.450 13.305 1.00 97.25 93 THR A CA 1
ATOM 749 C C . THR A 1 93 ? -5.645 -2.510 12.158 1.00 97.25 93 THR A C 1
ATOM 751 O O . THR A 1 93 ? -4.696 -1.725 12.156 1.00 97.25 93 THR A O 1
ATOM 754 N N . ILE A 1 94 ? -5.884 -3.366 11.159 1.00 97.31 94 ILE A N 1
ATOM 755 C CA . ILE A 1 94 ? -5.061 -3.454 9.943 1.00 97.31 94 ILE A CA 1
ATOM 756 C C . ILE A 1 94 ? -5.017 -2.098 9.230 1.00 97.31 94 ILE A C 1
ATOM 758 O O . ILE A 1 94 ? -3.937 -1.589 8.933 1.00 97.31 94 ILE A O 1
ATOM 762 N N . ILE A 1 95 ? -6.175 -1.471 8.999 1.00 97.69 95 ILE A N 1
ATOM 763 C CA . ILE A 1 95 ? -6.252 -0.175 8.312 1.00 97.69 95 ILE A CA 1
ATOM 764 C C . ILE A 1 95 ? -5.494 0.912 9.085 1.00 97.69 95 ILE A C 1
ATOM 766 O O . ILE A 1 95 ? -4.739 1.671 8.475 1.00 97.69 95 ILE A O 1
ATOM 770 N N . ARG A 1 96 ? -5.651 0.994 10.413 1.00 97.31 96 ARG A N 1
ATOM 771 C CA . ARG A 1 96 ? -4.942 1.994 11.231 1.00 97.31 96 ARG A CA 1
ATOM 772 C C . ARG A 1 96 ? -3.427 1.835 11.154 1.00 97.31 96 ARG A C 1
ATOM 774 O O . ARG A 1 96 ? -2.739 2.840 11.003 1.00 97.31 96 ARG A O 1
ATOM 781 N N . GLN A 1 97 ? -2.914 0.607 11.213 1.00 97.25 97 GLN A N 1
ATOM 782 C CA . GLN A 1 97 ? -1.474 0.368 11.086 1.00 97.25 97 GLN A CA 1
ATOM 783 C C . GLN A 1 97 ? -0.953 0.726 9.691 1.00 97.25 97 GLN A C 1
ATOM 785 O O . GLN A 1 97 ? 0.087 1.374 9.579 1.00 97.25 97 GLN A O 1
ATOM 790 N N . ILE A 1 98 ? -1.705 0.411 8.629 1.00 96.81 98 ILE A N 1
ATOM 791 C CA . ILE A 1 98 ? -1.333 0.814 7.264 1.00 96.81 98 ILE A CA 1
ATOM 792 C C . ILE A 1 98 ? -1.257 2.342 7.145 1.00 96.81 98 ILE A C 1
ATOM 794 O O . ILE A 1 98 ? -0.265 2.864 6.641 1.00 96.81 98 ILE A O 1
ATOM 798 N N . LYS A 1 99 ? -2.246 3.080 7.666 1.00 95.88 99 LYS A N 1
ATOM 799 C CA . LYS A 1 99 ? -2.229 4.558 7.686 1.00 95.88 99 LYS A CA 1
ATOM 800 C C . LYS A 1 99 ? -1.019 5.138 8.422 1.00 95.88 99 LYS A C 1
ATOM 802 O O . LYS A 1 99 ? -0.551 6.218 8.081 1.00 95.88 99 LYS A O 1
ATOM 807 N N . GLN A 1 100 ? -0.534 4.437 9.444 1.00 95.56 100 GLN A N 1
ATOM 808 C CA . GLN A 1 100 ? 0.620 4.849 10.244 1.00 95.56 100 GLN A CA 1
ATOM 809 C C . GLN A 1 100 ? 1.961 4.448 9.611 1.00 95.56 100 GLN A C 1
ATOM 811 O O . GLN A 1 100 ? 3.001 4.911 10.066 1.00 95.56 100 GLN A O 1
ATOM 816 N N . GLY A 1 101 ? 1.954 3.632 8.551 1.00 95.19 101 GLY A N 1
ATOM 817 C CA . GLY A 1 101 ? 3.179 3.090 7.961 1.00 95.19 101 GLY A CA 1
ATOM 818 C C . GLY A 1 101 ? 3.810 1.959 8.779 1.00 95.19 101 GLY A C 1
ATOM 819 O O . GLY A 1 101 ? 4.961 1.610 8.538 1.00 95.19 101 GLY A O 1
ATOM 820 N N . GLU A 1 102 ? 3.072 1.383 9.729 1.00 96.19 102 GLU A N 1
ATOM 821 C CA . GLU A 1 102 ? 3.545 0.349 10.657 1.00 96.19 102 GLU A CA 1
ATOM 822 C C . GLU A 1 102 ? 3.423 -1.046 10.027 1.00 96.19 102 GLU A C 1
ATOM 824 O O . GLU A 1 102 ? 2.654 -1.893 10.478 1.00 96.19 102 GLU A O 1
ATOM 829 N N . PHE A 1 103 ? 4.136 -1.264 8.923 1.00 96.25 103 PHE A N 1
ATOM 830 C CA . PHE A 1 103 ? 4.126 -2.518 8.172 1.00 96.25 103 PHE A CA 1
ATOM 831 C C . PHE A 1 103 ? 5.398 -2.698 7.341 1.00 96.25 103 PHE A C 1
ATOM 833 O O . PHE A 1 103 ? 6.178 -1.765 7.142 1.00 96.25 103 PHE A O 1
ATOM 840 N N . THR A 1 104 ? 5.586 -3.898 6.798 1.00 95.56 104 THR A N 1
ATOM 841 C CA . THR A 1 104 ? 6.647 -4.195 5.830 1.00 95.56 104 THR A CA 1
ATOM 842 C C . THR A 1 104 ? 6.059 -4.681 4.510 1.00 95.56 104 THR A C 1
ATOM 844 O O . THR A 1 104 ? 5.042 -5.367 4.477 1.00 95.56 104 THR A O 1
ATOM 847 N N . CYS A 1 105 ? 6.695 -4.326 3.393 1.00 94.75 105 CYS A N 1
ATOM 848 C CA . CYS A 1 105 ? 6.332 -4.871 2.086 1.00 94.75 105 CYS A CA 1
ATOM 849 C C . CYS A 1 105 ? 7.175 -6.111 1.785 1.00 94.75 105 CYS A C 1
ATOM 851 O O . CYS A 1 105 ? 8.408 -6.042 1.774 1.00 94.75 105 CYS A O 1
ATOM 853 N N . GLY A 1 106 ? 6.506 -7.223 1.502 1.00 94.44 106 GLY A N 1
ATOM 854 C CA . GLY A 1 106 ? 7.113 -8.441 0.987 1.00 94.44 106 GLY A CA 1
ATOM 855 C C . GLY A 1 106 ? 7.069 -8.471 -0.537 1.00 94.44 106 GLY A C 1
ATOM 856 O O . GLY A 1 106 ? 6.097 -8.041 -1.154 1.00 94.44 106 GLY A O 1
ATOM 857 N N . TYR A 1 107 ? 8.123 -8.994 -1.155 1.00 92.81 107 TYR A N 1
ATOM 858 C CA . TYR A 1 107 ? 8.204 -9.193 -2.601 1.00 92.81 107 TYR A CA 1
ATOM 859 C C . TYR A 1 107 ? 8.676 -10.621 -2.842 1.00 92.81 107 TYR A C 1
ATOM 861 O O . TYR A 1 107 ? 9.704 -11.038 -2.294 1.00 92.81 107 TYR A O 1
ATOM 869 N N . ALA A 1 108 ? 7.934 -11.380 -3.644 1.00 88.44 108 ALA A N 1
ATOM 870 C CA . ALA A 1 108 ? 8.366 -12.700 -4.058 1.00 88.44 108 ALA A CA 1
ATOM 871 C C . ALA A 1 108 ? 9.697 -12.558 -4.800 1.00 88.44 108 ALA A C 1
ATOM 873 O O . ALA A 1 108 ? 9.840 -11.741 -5.712 1.00 88.44 108 ALA A O 1
ATOM 874 N N . ARG A 1 109 ? 10.692 -13.350 -4.397 1.00 69.62 109 ARG A N 1
ATOM 875 C CA . ARG A 1 109 ? 11.911 -13.480 -5.190 1.00 69.62 109 ARG A CA 1
ATOM 876 C C . ARG A 1 109 ? 11.539 -14.247 -6.455 1.00 69.62 109 ARG A C 1
ATOM 878 O O . ARG A 1 109 ? 11.074 -15.380 -6.347 1.00 69.62 109 ARG A O 1
ATOM 885 N N . GLY A 1 110 ? 11.687 -13.590 -7.603 1.00 53.75 110 GLY A N 1
ATOM 886 C CA . GLY A 1 110 ? 11.677 -14.258 -8.905 1.00 53.75 110 GLY A CA 1
ATOM 887 C C . GLY A 1 110 ? 12.817 -15.257 -9.026 1.00 53.75 110 GLY A C 1
ATOM 888 O O . GLY A 1 110 ? 13.873 -15.022 -8.390 1.00 53.75 110 GLY A O 1
#

Solvent-accessible surface area (backbone atoms only — not comparable to full-atom values): 6404 Å² total; per-residue (Å²): 139,54,71,48,78,48,79,33,92,86,41,75,41,28,32,40,50,36,62,70,80,70,76,60,53,63,69,55,46,52,51,49,49,56,5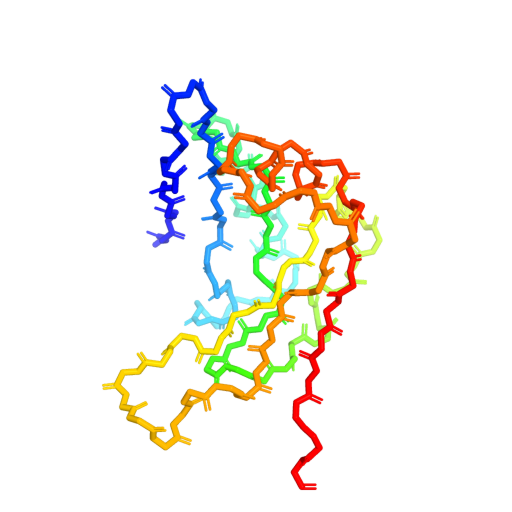8,46,58,75,77,42,84,67,44,30,34,37,35,19,52,79,23,37,80,41,72,78,66,71,44,85,87,57,90,52,26,71,41,41,45,16,77,54,89,48,81,87,41,54,69,30,19,32,70,47,67,95,68,69,100,41,58,38,60,48,46,54,32,51,57,69,46,60,59,46,71,47,66,55,84,125

Secondary structure (DSSP, 8-state):
--EEEEE-SS-EEEEE--GGGG---HHHHHHHHHHHHHHS--SEEE-EETTEE-GGG--TT--S-EE-----SSTTTTTSEEEE--S-S-HHHHHHHHHHT--EEEE---

pLDDT: mean 89.15, std 7.9, range [53.75, 97.88]

Nearest PDB structures (foldseek):
  3he2-assembly1_C  TM=3.905E-01  e=1.366E+00  Mycobacterium tuberculosis
  3he2-assembly1_B  TM=3.874E-01  e=2.796E+00  Mycobacterium tuberculosis
  4qaw-assembly3_C  TM=3.265E-01  e=5.724E+00  Paenibacillus barcinonensis
  4qaw-assembly1_A  TM=3.147E-01  e=7.927E+00  Paenibacillus barcinonensis